Protein AF-A3Z318-F1 (afdb_monomer_lite)

Sequence (46 aa):
GIKEFSSWPTIPQIYVKGEFMGGSDILIEMYNSGELKEKLEIALAS

Foldseek 3Di:
DPCPPDVAPDDDFDDQPNHTQHHPVSCVVCVVVVVNVVVVVVSVVD

Radius of gyration: 11.89 Å; chains: 1; bounding box: 28×22×26 Å

pLDDT: mean 74.61, std 13.17, range [41.25, 87.62]

Secondary structure (DSSP, 8-state):
---SS-S--SSPPEEETTEEEE-HHHHHHHHHTSHHHHHHHHHHH-

Structure (mmCIF, N/CA/C/O backbone):
data_AF-A3Z318-F1
#
_entry.id   AF-A3Z318-F1
#
loop_
_atom_site.group_PDB
_atom_site.id
_atom_site.type_symbol
_atom_site.label_atom_id
_atom_site.label_alt_id
_atom_site.label_comp_id
_atom_site.label_asym_id
_atom_site.label_entity_id
_atom_site.label_seq_id
_atom_site.pdbx_PDB_ins_code
_atom_site.Cartn_x
_atom_site.Cartn_y
_atom_site.Cartn_z
_atom_site.occupancy
_atom_site.B_iso_or_equiv
_atom_site.auth_seq_id
_atom_site.auth_comp_id
_atom_site.auth_asym_id
_atom_site.auth_atom_id
_atom_site.pdbx_PDB_model_num
ATOM 1 N N . GLY A 1 1 ? 19.037 4.560 -15.233 1.00 46.75 1 GLY A N 1
ATOM 2 C CA . GLY A 1 1 ? 18.394 3.351 -14.696 1.00 46.75 1 GLY A CA 1
ATOM 3 C C . GLY A 1 1 ? 17.392 3.794 -13.662 1.00 46.75 1 GLY A C 1
ATOM 4 O O . GLY A 1 1 ? 17.799 4.361 -12.669 1.00 46.75 1 GLY A O 1
ATOM 5 N N . ILE A 1 2 ? 16.103 3.631 -13.945 1.00 41.25 2 ILE A N 1
ATOM 6 C CA . ILE A 1 2 ? 14.978 4.099 -13.109 1.00 41.25 2 ILE A CA 1
ATOM 7 C C . ILE A 1 2 ? 14.315 2.929 -12.358 1.00 41.25 2 ILE A C 1
ATOM 9 O O . ILE A 1 2 ? 13.122 2.946 -12.087 1.00 41.25 2 ILE A O 1
ATOM 13 N N . LYS A 1 3 ? 15.088 1.874 -12.071 1.00 49.38 3 LYS A N 1
ATOM 14 C CA . LYS A 1 3 ? 14.598 0.603 -11.512 1.00 49.38 3 LYS A CA 1
ATOM 15 C C . LYS A 1 3 ? 14.659 0.508 -9.980 1.00 49.38 3 LYS A C 1
ATOM 17 O O . LYS A 1 3 ? 14.381 -0.560 -9.458 1.00 49.38 3 LYS A O 1
ATOM 22 N N . GLU A 1 4 ? 15.004 1.577 -9.260 1.00 50.94 4 GLU A N 1
ATOM 23 C CA . GLU A 1 4 ? 15.376 1.459 -7.835 1.00 50.94 4 GLU A CA 1
ATOM 24 C C . GLU A 1 4 ? 14.520 2.260 -6.843 1.00 50.94 4 GLU A C 1
ATOM 26 O O . GLU A 1 4 ? 14.797 2.208 -5.653 1.00 50.94 4 GLU A O 1
ATOM 31 N N . PHE A 1 5 ? 13.456 2.954 -7.272 1.00 52.25 5 PHE A N 1
ATOM 32 C CA . PHE A 1 5 ? 12.608 3.706 -6.324 1.00 52.25 5 PHE A CA 1
ATOM 33 C C . PHE A 1 5 ? 11.302 3.021 -5.921 1.00 52.25 5 PHE A C 1
ATOM 35 O O . PHE A 1 5 ? 10.670 3.450 -4.962 1.00 52.25 5 PHE A O 1
ATOM 42 N N . SER A 1 6 ? 10.913 1.932 -6.583 1.00 48.97 6 SER A N 1
ATOM 43 C CA . SER A 1 6 ? 9.872 1.005 -6.122 1.00 48.97 6 SER A CA 1
ATOM 44 C C . SER A 1 6 ? 9.947 -0.239 -7.000 1.00 48.97 6 SER A C 1
ATOM 46 O O . SER A 1 6 ? 9.831 -0.126 -8.218 1.00 48.97 6 SER A O 1
ATOM 48 N N . SER A 1 7 ? 10.140 -1.424 -6.423 1.00 55.31 7 SER A N 1
ATOM 49 C CA . SER A 1 7 ? 10.131 -2.714 -7.136 1.00 55.31 7 SER A CA 1
ATOM 50 C C . SER A 1 7 ? 8.738 -3.094 -7.678 1.00 55.31 7 SER A C 1
ATOM 52 O O . SER A 1 7 ? 8.351 -4.256 -7.615 1.00 55.31 7 SER A O 1
ATOM 54 N N . TRP A 1 8 ? 7.961 -2.131 -8.188 1.00 61.16 8 TRP A N 1
ATOM 55 C CA . TRP A 1 8 ? 6.594 -2.325 -8.664 1.00 61.16 8 TRP A CA 1
ATOM 56 C C . TRP A 1 8 ? 6.478 -2.024 -10.169 1.00 61.16 8 TRP A C 1
ATOM 58 O O . TRP A 1 8 ? 6.336 -0.866 -10.565 1.00 61.16 8 TRP A O 1
ATOM 68 N N . PRO A 1 9 ? 6.569 -3.048 -11.039 1.00 64.19 9 PRO A N 1
ATOM 69 C CA . PRO A 1 9 ? 6.578 -2.872 -12.492 1.00 64.19 9 PRO A CA 1
ATOM 70 C C . PRO A 1 9 ? 5.183 -2.660 -13.111 1.00 64.19 9 PRO A C 1
ATOM 72 O O . PRO A 1 9 ? 5.095 -2.405 -14.312 1.00 64.19 9 PRO A O 1
ATOM 75 N N . THR A 1 10 ? 4.102 -2.777 -12.330 1.00 60.81 10 THR A N 1
ATOM 76 C CA . THR A 1 10 ? 2.721 -2.890 -12.833 1.00 60.81 10 THR A CA 1
ATOM 77 C C . THR A 1 10 ? 1.823 -1.738 -12.375 1.00 60.81 10 THR A C 1
ATOM 79 O O . THR A 1 10 ? 1.854 -1.319 -11.222 1.00 60.81 10 THR A O 1
ATOM 82 N N . ILE A 1 11 ? 0.999 -1.227 -13.289 1.00 60.78 11 ILE A N 1
ATOM 83 C CA . ILE A 1 11 ? -0.043 -0.219 -13.033 1.00 60.78 11 ILE A CA 1
ATOM 84 C C . ILE A 1 11 ? -1.355 -0.981 -12.773 1.00 60.78 11 ILE A C 1
ATOM 86 O O . ILE A 1 11 ? -1.592 -1.968 -13.474 1.00 60.78 11 ILE A O 1
ATOM 90 N N . PRO A 1 12 ? -2.216 -0.567 -11.824 1.00 66.12 12 PRO A N 1
ATOM 91 C CA . PRO A 1 12 ? -2.235 0.706 -11.090 1.00 66.12 12 PRO A CA 1
ATOM 92 C C . PRO A 1 12 ? -1.346 0.738 -9.847 1.00 66.12 12 PRO A C 1
ATOM 94 O O . PRO A 1 12 ? -1.301 -0.226 -9.097 1.00 66.12 12 PRO A O 1
ATOM 97 N N . GLN A 1 13 ? -0.685 1.879 -9.626 1.00 79.62 13 GLN A N 1
ATOM 98 C CA . GLN A 1 13 ? 0.030 2.205 -8.391 1.00 79.62 13 GLN A CA 1
ATOM 99 C C . GLN A 1 13 ? -0.882 3.059 -7.510 1.00 79.62 13 GLN A C 1
ATOM 101 O O . GLN A 1 13 ? -1.315 4.137 -7.919 1.00 79.62 13 GLN A O 1
ATOM 106 N N . ILE A 1 14 ? -1.195 2.566 -6.320 1.00 81.44 14 ILE A N 1
ATOM 107 C CA . ILE A 1 14 ? -2.109 3.206 -5.385 1.00 81.44 14 ILE A CA 1
ATOM 108 C C . ILE A 1 14 ? -1.301 3.902 -4.295 1.00 81.44 14 ILE A C 1
ATOM 110 O O . ILE A 1 14 ? -0.387 3.326 -3.704 1.00 81.44 14 ILE A O 1
ATOM 114 N N . TYR A 1 15 ? -1.669 5.152 -4.031 1.00 78.88 15 TYR A N 1
ATOM 115 C CA . TYR A 1 15 ? -1.074 5.987 -3.000 1.00 78.88 15 TYR A CA 1
ATOM 116 C C . TYR A 1 15 ? -2.170 6.508 -2.078 1.00 78.88 15 TYR A C 1
ATOM 118 O O . TYR A 1 15 ? -3.214 6.965 -2.547 1.00 78.88 15 TYR A O 1
ATOM 126 N N . VAL A 1 16 ? -1.917 6.490 -0.774 1.00 79.94 16 VAL A N 1
ATOM 127 C CA . VAL A 1 16 ? -2.808 7.065 0.240 1.00 79.94 16 VAL A CA 1
ATOM 128 C C . VAL A 1 16 ? -1.996 8.077 1.031 1.00 79.94 16 VAL A C 1
ATOM 130 O O . VAL A 1 16 ? -0.930 7.755 1.540 1.00 79.94 16 VAL A O 1
ATOM 133 N N . LYS A 1 17 ? -2.460 9.332 1.080 1.00 74.94 17 LYS A N 1
ATOM 134 C CA . LYS A 1 17 ? -1.750 10.448 1.738 1.00 74.94 17 LYS A CA 1
ATOM 135 C C . LYS A 1 17 ? -0.277 10.637 1.321 1.00 74.94 17 LYS A C 1
ATOM 137 O O . LYS A 1 17 ? 0.525 11.170 2.076 1.00 74.94 17 LYS A O 1
ATOM 142 N N . GLY A 1 18 ? 0.070 10.260 0.092 1.00 78.44 18 GLY A N 1
ATOM 143 C CA . GLY A 1 18 ? 1.439 10.375 -0.422 1.00 78.44 18 GLY A CA 1
ATOM 144 C C . GLY A 1 18 ? 2.353 9.202 -0.057 1.00 78.44 18 GLY A C 1
ATOM 145 O O . GLY A 1 18 ? 3.474 9.151 -0.555 1.00 78.44 18 GLY A O 1
ATOM 146 N N . GLU A 1 19 ? 1.878 8.228 0.723 1.00 80.19 19 GLU A N 1
ATOM 147 C CA . GLU A 1 19 ? 2.553 6.942 0.910 1.00 80.19 19 GLU A CA 1
ATOM 148 C C . GLU A 1 19 ? 2.145 5.962 -0.194 1.00 80.19 19 GLU A C 1
ATOM 150 O O . GLU A 1 19 ? 0.960 5.803 -0.504 1.00 80.19 19 GLU A O 1
ATOM 155 N N . PHE A 1 20 ? 3.135 5.299 -0.795 1.00 80.88 20 PHE A N 1
ATOM 156 C CA . PHE A 1 20 ? 2.908 4.226 -1.758 1.00 80.88 20 PHE A CA 1
ATOM 157 C C . PHE A 1 20 ? 2.350 3.003 -1.036 1.00 80.88 20 PHE A C 1
ATOM 159 O O . PHE A 1 20 ? 3.025 2.430 -0.184 1.00 80.88 20 PHE A O 1
ATOM 166 N N . MET A 1 21 ? 1.133 2.594 -1.391 1.00 77.62 21 MET A N 1
ATOM 167 C CA . MET A 1 21 ? 0.525 1.380 -0.848 1.00 77.62 21 MET A CA 1
ATOM 168 C C . MET A 1 21 ? 0.776 0.147 -1.710 1.00 77.62 21 MET A C 1
ATOM 170 O O . MET A 1 21 ? 0.740 -0.961 -1.190 1.00 77.62 21 MET A O 1
ATOM 174 N N . GLY A 1 22 ? 1.051 0.308 -3.005 1.00 82.38 22 GLY A N 1
ATOM 175 C CA . GLY A 1 22 ? 1.317 -0.829 -3.883 1.00 82.38 22 GLY A CA 1
ATOM 176 C C . GLY A 1 22 ? 0.414 -0.901 -5.102 1.00 82.38 22 GLY A C 1
ATOM 177 O O . GLY A 1 22 ? -0.161 0.093 -5.544 1.00 82.38 22 GLY A O 1
ATOM 178 N N . GLY A 1 23 ? 0.317 -2.108 -5.659 1.00 84.25 23 GLY A N 1
ATOM 179 C CA . GLY A 1 23 ? -0.561 -2.429 -6.779 1.00 84.25 23 GLY A CA 1
ATOM 180 C C . GLY A 1 23 ? -2.001 -2.744 -6.378 1.00 84.25 23 GLY A C 1
ATOM 181 O O . GLY A 1 23 ? -2.325 -2.832 -5.195 1.00 84.25 23 GLY A O 1
ATOM 182 N N . SER A 1 24 ? -2.848 -3.010 -7.378 1.00 81.38 24 SER A N 1
ATOM 183 C CA . SER A 1 24 ? -4.216 -3.507 -7.153 1.00 81.38 24 SER A CA 1
ATOM 184 C C . SER A 1 24 ? -4.240 -4.807 -6.340 1.00 81.38 24 SER A C 1
ATOM 186 O O . SER A 1 24 ? -5.079 -4.948 -5.455 1.00 81.38 24 SER A O 1
ATOM 188 N N . ASP A 1 25 ? -3.325 -5.740 -6.612 1.00 80.06 25 ASP A N 1
ATOM 189 C CA . ASP A 1 25 ? -3.253 -7.033 -5.922 1.00 80.06 25 ASP A CA 1
ATOM 190 C C . ASP A 1 25 ? -2.942 -6.874 -4.427 1.00 80.06 25 ASP A C 1
A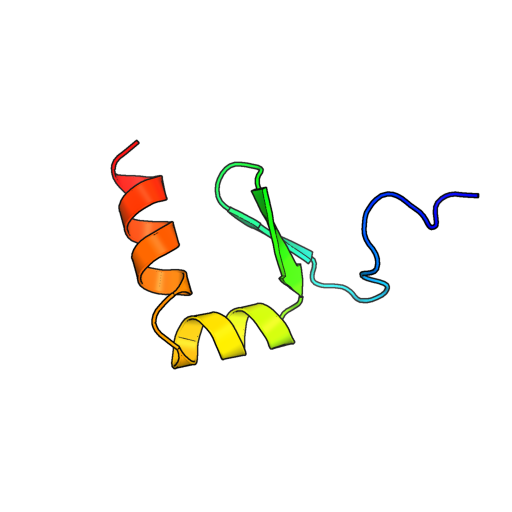TO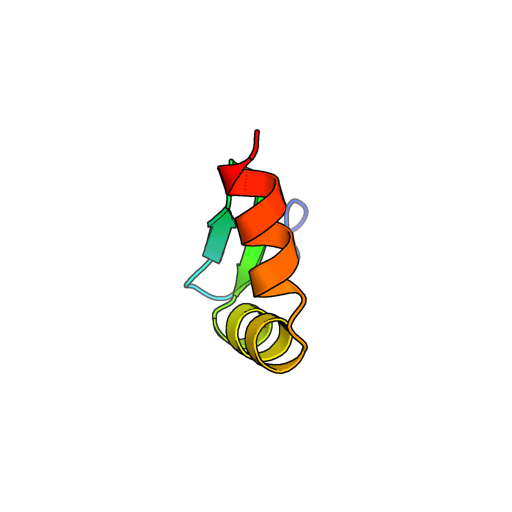M 192 O O . ASP A 1 25 ? -3.620 -7.471 -3.593 1.00 80.06 25 ASP A O 1
ATOM 196 N N . ILE A 1 26 ? -1.993 -5.993 -4.074 1.00 82.50 26 ILE A N 1
ATOM 197 C CA . ILE A 1 26 ? -1.691 -5.702 -2.663 1.00 82.50 26 ILE A CA 1
ATOM 198 C C . ILE A 1 26 ? -2.874 -5.006 -2.000 1.00 82.50 26 ILE A C 1
ATOM 200 O O . ILE A 1 26 ? -3.209 -5.321 -0.864 1.00 82.50 26 ILE A O 1
ATOM 204 N N . LEU A 1 27 ? -3.525 -4.063 -2.687 1.00 83.06 27 LEU A N 1
ATOM 205 C CA . LEU A 1 27 ? -4.653 -3.352 -2.091 1.00 83.06 27 LEU A CA 1
ATOM 206 C C . LEU A 1 27 ? -5.782 -4.310 -1.707 1.00 83.06 27 LEU A C 1
ATOM 208 O O . LEU A 1 27 ? -6.392 -4.156 -0.652 1.00 83.06 27 LEU A O 1
ATOM 212 N N . ILE A 1 28 ? -6.044 -5.303 -2.559 1.00 84.38 28 ILE A N 1
ATOM 213 C CA . ILE A 1 28 ? -7.028 -6.353 -2.300 1.00 84.38 28 ILE A CA 1
ATOM 214 C C . ILE A 1 28 ? -6.577 -7.220 -1.119 1.00 84.38 28 ILE A C 1
ATOM 216 O O . ILE A 1 28 ? -7.395 -7.548 -0.262 1.00 84.38 28 ILE A O 1
ATOM 220 N N . GLU A 1 29 ? -5.295 -7.567 -1.024 1.00 85.19 29 GLU A N 1
ATOM 221 C CA . GLU A 1 29 ? -4.753 -8.319 0.112 1.00 85.19 29 GLU A CA 1
ATOM 222 C C . GLU A 1 29 ? -4.864 -7.536 1.432 1.00 85.19 29 GLU A C 1
ATOM 224 O O . GLU A 1 29 ? -5.440 -8.042 2.394 1.00 85.19 29 GLU A O 1
ATOM 229 N N . MET A 1 30 ? -4.436 -6.269 1.463 1.00 82.69 30 MET A N 1
ATOM 230 C CA . MET A 1 30 ? -4.576 -5.389 2.631 1.00 82.69 30 MET A CA 1
ATOM 231 C C . MET A 1 30 ? -6.042 -5.151 3.002 1.00 82.69 30 MET A C 1
ATOM 233 O O . MET A 1 30 ? -6.365 -5.020 4.183 1.00 82.69 30 MET A O 1
ATOM 237 N N . TYR A 1 31 ? -6.940 -5.085 2.014 1.00 86.00 31 TYR A N 1
ATOM 238 C CA . TYR A 1 31 ? -8.377 -4.984 2.257 1.00 86.00 31 TYR A CA 1
ATOM 239 C C . TYR A 1 31 ? -8.911 -6.242 2.948 1.00 86.00 31 TYR A C 1
ATOM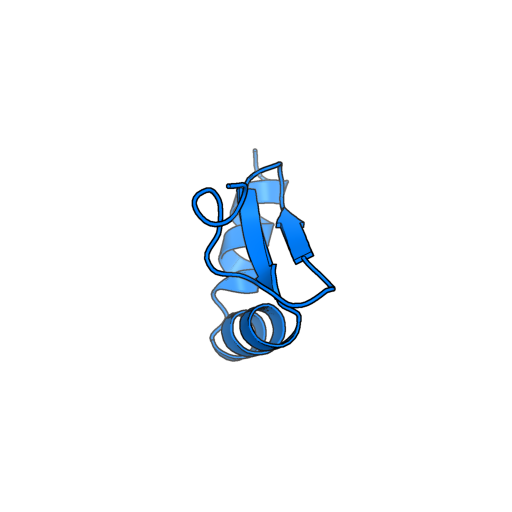 241 O O . TYR A 1 31 ? -9.605 -6.132 3.957 1.00 86.00 31 TYR A O 1
ATOM 249 N N . ASN A 1 32 ? -8.543 -7.428 2.457 1.00 87.62 32 ASN A N 1
ATOM 250 C CA . ASN A 1 32 ? -8.935 -8.701 3.068 1.00 87.62 32 ASN A CA 1
ATOM 251 C C . ASN A 1 32 ? -8.312 -8.899 4.457 1.00 87.62 32 ASN A C 1
ATOM 253 O O . ASN A 1 32 ? -8.957 -9.459 5.340 1.00 87.62 32 ASN A O 1
ATOM 257 N N . SER A 1 33 ? -7.090 -8.408 4.668 1.00 86.94 33 SER A N 1
ATOM 258 C CA . SER A 1 33 ? -6.415 -8.447 5.967 1.00 86.94 33 SER A CA 1
ATOM 259 C C . SER A 1 33 ? -6.946 -7.401 6.959 1.00 86.94 33 SER A C 1
ATOM 261 O O . SER A 1 33 ? -6.589 -7.442 8.133 1.00 86.94 33 SER A O 1
ATOM 263 N N . GLY A 1 34 ? -7.769 -6.442 6.515 1.00 87.62 34 GLY A N 1
ATOM 264 C CA . GLY A 1 34 ? -8.267 -5.326 7.331 1.00 87.62 34 GLY A CA 1
ATOM 265 C C . GLY A 1 34 ? -7.260 -4.187 7.552 1.00 87.62 34 GLY A C 1
ATOM 266 O O . GLY A 1 34 ? -7.654 -3.109 7.997 1.00 87.62 34 GLY A O 1
ATOM 267 N N . GLU A 1 35 ? -5.995 -4.377 7.175 1.00 83.38 35 GLU A N 1
ATOM 268 C CA . GLU A 1 35 ? -4.903 -3.406 7.328 1.00 83.38 35 GLU A CA 1
ATOM 269 C C . GLU A 1 35 ? -5.145 -2.125 6.512 1.00 83.38 35 GLU A C 1
ATOM 271 O O . GLU A 1 35 ? -4.874 -1.015 6.975 1.00 83.38 35 GLU A O 1
ATOM 276 N N . LEU A 1 36 ? -5.757 -2.252 5.326 1.00 83.88 36 LEU A N 1
ATOM 277 C CA . LEU A 1 36 ? -6.126 -1.097 4.502 1.00 83.88 36 LEU A CA 1
ATOM 278 C C . LEU A 1 36 ? -7.102 -0.176 5.240 1.00 83.88 36 LEU A C 1
ATOM 280 O O . LEU A 1 36 ? -6.997 1.046 5.151 1.00 83.88 36 LEU A O 1
ATOM 284 N N . LYS A 1 37 ? -8.060 -0.765 5.962 1.00 85.88 37 LYS A N 1
ATOM 285 C CA . LYS A 1 37 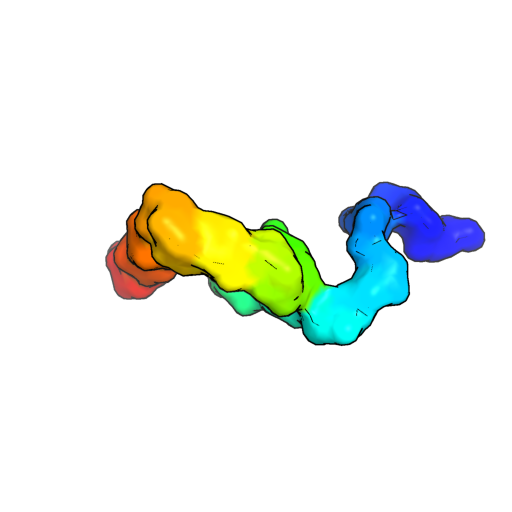? -9.081 -0.014 6.690 1.00 85.88 37 LYS A CA 1
ATOM 286 C C . LYS A 1 37 ? -8.444 0.778 7.831 1.00 85.88 37 LYS A C 1
ATOM 288 O O . LYS A 1 37 ? -8.691 1.973 7.930 1.00 85.88 37 LYS A O 1
ATOM 293 N N . GLU A 1 38 ? -7.562 0.147 8.603 1.00 86.69 38 GLU A N 1
ATOM 294 C CA . GLU A 1 38 ? -6.820 0.806 9.684 1.00 86.69 38 GLU A CA 1
ATOM 295 C C . GLU A 1 38 ? -5.971 1.973 9.159 1.00 86.69 38 GLU A C 1
ATOM 297 O O . GLU A 1 38 ? -6.049 3.091 9.673 1.00 86.69 38 GLU A O 1
ATOM 302 N N . LYS A 1 39 ? -5.231 1.757 8.065 1.00 83.19 39 LYS A N 1
ATOM 303 C CA . LYS A 1 39 ? -4.453 2.810 7.401 1.00 83.19 39 LYS A CA 1
ATOM 304 C C . LYS A 1 39 ? -5.329 3.973 6.925 1.00 83.19 39 LYS A C 1
ATOM 306 O O . LYS A 1 39 ? -4.931 5.127 7.074 1.00 83.19 39 LYS A O 1
ATOM 311 N N . LEU A 1 40 ? -6.504 3.696 6.355 1.00 84.38 40 LEU A N 1
ATOM 312 C CA . LEU A 1 40 ? -7.457 4.729 5.935 1.00 84.38 40 LEU A CA 1
ATOM 313 C C . LEU A 1 40 ? -8.041 5.498 7.122 1.00 84.38 40 LEU A C 1
ATOM 315 O O . LEU A 1 40 ? -8.199 6.709 7.021 1.00 84.38 40 LEU A O 1
ATOM 319 N N . GLU A 1 41 ? -8.338 4.834 8.238 1.00 85.50 41 GLU A N 1
ATOM 320 C CA . GLU A 1 41 ? -8.835 5.489 9.453 1.00 85.50 41 GLU A CA 1
ATOM 321 C C . GLU A 1 41 ? -7.775 6.422 10.055 1.00 85.50 41 GLU A C 1
ATOM 323 O O . GLU A 1 41 ? -8.072 7.583 10.338 1.00 85.50 41 GLU A O 1
ATOM 328 N N . ILE A 1 42 ? -6.520 5.972 10.149 1.00 82.81 42 ILE A N 1
ATOM 329 C CA . ILE A 1 42 ? -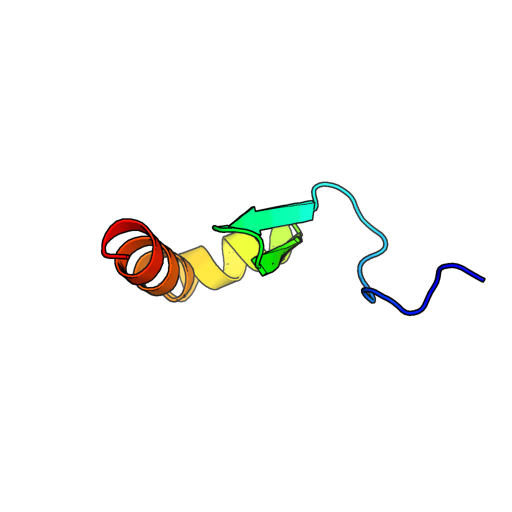5.386 6.807 10.581 1.00 82.81 42 ILE A CA 1
ATOM 330 C C . ILE A 1 42 ? -5.189 7.984 9.621 1.00 82.81 42 ILE A C 1
ATOM 332 O O . ILE A 1 42 ? -4.996 9.126 10.049 1.00 82.81 42 ILE A O 1
ATOM 336 N N . ALA A 1 43 ? -5.267 7.718 8.315 1.00 81.31 43 ALA A N 1
ATOM 337 C CA . ALA A 1 43 ? -5.159 8.753 7.306 1.00 81.31 43 ALA A CA 1
ATOM 338 C C . ALA A 1 43 ? -6.285 9.784 7.454 1.00 81.31 43 ALA A C 1
ATOM 340 O O . ALA A 1 43 ? -6.000 10.970 7.478 1.00 81.31 43 ALA A O 1
ATOM 341 N N . LEU A 1 44 ? -7.545 9.386 7.591 1.00 78.69 44 LEU A N 1
ATOM 342 C CA . LEU A 1 44 ? -8.669 10.320 7.717 1.00 78.69 44 LEU A CA 1
ATOM 343 C C . LEU A 1 44 ? -8.678 11.082 9.052 1.00 78.69 44 LEU A C 1
ATOM 345 O O . LEU A 1 44 ? -9.218 12.184 9.105 1.00 78.69 44 LEU A O 1
ATOM 349 N N . ALA A 1 45 ? -8.082 10.521 10.105 1.00 75.19 45 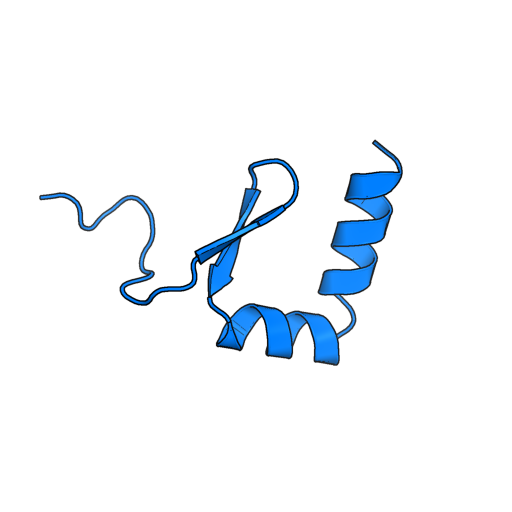ALA A N 1
ATOM 350 C CA . ALA A 1 45 ? -7.963 11.164 11.413 1.00 75.19 45 ALA A CA 1
ATOM 351 C C . ALA A 1 45 ? -6.822 12.198 11.507 1.00 75.19 45 ALA A C 1
ATOM 353 O O . ALA A 1 45 ? -6.785 12.951 12.481 1.00 75.19 45 ALA A O 1
ATOM 354 N N . SER A 1 46 ? -5.905 12.230 10.527 1.00 57.28 46 SER A N 1
ATOM 355 C CA . SER A 1 46 ? -4.769 13.173 10.480 1.00 57.28 46 SER A CA 1
ATOM 356 C C . SER A 1 46 ? -5.035 14.412 9.631 1.00 57.28 46 SER A C 1
ATOM 358 O O . SER A 1 46 ? -5.675 14.278 8.560 1.00 57.28 46 SER A O 1
#